Protein AF-A0ABC8QYA6-F1 (afdb_monomer_lite)

Structure (mmCIF, N/CA/C/O backbone):
data_AF-A0ABC8QYA6-F1
#
_entry.id   AF-A0ABC8QYA6-F1
#
loop_
_atom_site.group_PDB
_atom_site.id
_atom_site.type_symbol
_atom_site.label_atom_id
_atom_site.label_alt_id
_atom_site.label_comp_id
_atom_site.label_asym_id
_atom_site.label_entity_id
_atom_site.label_seq_id
_atom_site.pdbx_PDB_ins_code
_atom_site.Cartn_x
_atom_site.Cartn_y
_atom_site.Cartn_z
_atom_site.occupancy
_atom_site.B_iso_or_equiv
_atom_site.auth_seq_id
_atom_site.auth_comp_id
_atom_site.auth_asym_id
_atom_site.auth_atom_id
_atom_site.pdbx_PDB_model_num
ATOM 1 N N . MET A 1 1 ? 20.888 -1.989 -19.090 1.00 38.91 1 MET A N 1
ATOM 2 C CA . MET A 1 1 ? 20.588 -1.103 -17.944 1.00 38.91 1 MET A CA 1
ATOM 3 C C . MET A 1 1 ? 19.323 -0.329 -18.273 1.00 38.91 1 MET A C 1
ATOM 5 O O . MET A 1 1 ? 19.388 0.637 -19.015 1.00 38.91 1 MET A O 1
ATOM 9 N N . GLY A 1 2 ? 18.158 -0.816 -17.845 1.00 44.72 2 GLY A N 1
ATOM 10 C CA . GLY A 1 2 ? 16.901 -0.113 -18.096 1.00 44.72 2 GLY A CA 1
ATOM 11 C C . GLY A 1 2 ? 16.725 0.996 -17.068 1.00 44.72 2 GLY A C 1
ATOM 12 O O . GLY A 1 2 ? 16.619 0.701 -15.880 1.00 44.72 2 GLY A O 1
ATOM 13 N N . CYS A 1 3 ? 16.693 2.255 -17.506 1.00 48.50 3 CYS A N 1
ATOM 14 C CA . CYS A 1 3 ? 16.126 3.345 -16.718 1.00 48.50 3 CYS A CA 1
ATOM 15 C C . CYS A 1 3 ? 14.660 3.001 -16.418 1.00 48.50 3 CYS A C 1
ATOM 17 O O . CYS A 1 3 ? 13.773 3.294 -17.212 1.00 48.50 3 CYS A O 1
ATOM 19 N N . GLY A 1 4 ? 14.399 2.329 -15.295 1.00 56.53 4 GLY A N 1
ATOM 20 C CA . GLY A 1 4 ? 13.047 2.138 -14.787 1.00 56.53 4 GLY A CA 1
ATOM 21 C C . GLY A 1 4 ? 12.474 3.507 -14.446 1.00 56.53 4 GLY A C 1
ATOM 22 O O . GLY A 1 4 ? 12.914 4.138 -13.487 1.00 56.53 4 GLY A O 1
ATOM 23 N N . SER A 1 5 ? 11.550 3.985 -15.277 1.00 61.56 5 SER A N 1
ATOM 24 C CA . SER A 1 5 ? 10.973 5.328 -15.246 1.00 61.56 5 SER A CA 1
ATOM 25 C C . SER A 1 5 ? 10.585 5.751 -13.827 1.00 61.56 5 SER A C 1
ATOM 27 O O . SER A 1 5 ? 9.625 5.240 -13.249 1.00 61.56 5 SER A O 1
ATOM 29 N N . ASN A 1 6 ? 11.328 6.709 -13.264 1.00 68.62 6 ASN A N 1
ATOM 30 C CA . ASN A 1 6 ? 11.132 7.203 -11.898 1.00 68.62 6 ASN A CA 1
ATOM 31 C C . ASN A 1 6 ? 9.694 7.718 -11.671 1.00 68.62 6 ASN A C 1
ATOM 33 O O . ASN A 1 6 ? 9.124 7.533 -10.598 1.00 68.62 6 ASN A O 1
ATOM 37 N N . HIS A 1 7 ? 9.078 8.250 -12.731 1.00 78.56 7 HIS A N 1
ATOM 38 C CA . HIS A 1 7 ? 7.710 8.767 -12.775 1.00 78.56 7 HIS A CA 1
ATOM 39 C C . HIS A 1 7 ? 6.649 7.787 -12.257 1.00 78.56 7 HIS A C 1
ATOM 41 O O . HIS A 1 7 ? 5.774 8.188 -11.499 1.00 78.56 7 HIS A O 1
ATOM 47 N N . GLY A 1 8 ? 6.737 6.497 -12.606 1.00 87.38 8 GLY A N 1
ATOM 48 C CA . GLY A 1 8 ? 5.723 5.517 -12.199 1.00 87.38 8 GLY A CA 1
ATOM 49 C C . GLY A 1 8 ? 5.732 5.243 -10.693 1.00 87.38 8 GLY A C 1
ATOM 50 O O . GLY A 1 8 ? 4.681 5.061 -10.086 1.00 87.38 8 GLY A O 1
ATOM 51 N N . ARG A 1 9 ? 6.919 5.258 -10.070 1.00 91.12 9 ARG A N 1
ATOM 52 C CA . ARG A 1 9 ? 7.056 5.100 -8.613 1.00 91.12 9 ARG A CA 1
ATOM 53 C C . ARG A 1 9 ? 6.560 6.331 -7.868 1.00 91.12 9 ARG A C 1
ATOM 55 O O . ARG A 1 9 ? 5.873 6.181 -6.864 1.00 91.12 9 ARG A O 1
ATOM 62 N N . VAL A 1 10 ? 6.899 7.520 -8.370 1.00 94.00 10 VAL A N 1
ATOM 63 C CA . VAL A 1 10 ? 6.451 8.794 -7.794 1.00 94.00 10 VAL A CA 1
ATOM 64 C C . VAL A 1 10 ? 4.930 8.893 -7.851 1.00 94.00 10 VAL A C 1
ATOM 66 O O . VAL A 1 10 ? 4.310 9.139 -6.823 1.00 94.00 10 VAL A O 1
ATOM 69 N N . LEU A 1 11 ? 4.324 8.598 -9.004 1.00 95.12 11 LEU A N 1
ATOM 70 C CA . LEU A 1 11 ? 2.871 8.616 -9.147 1.00 95.12 11 LEU A CA 1
ATOM 71 C C . LEU A 1 11 ? 2.197 7.617 -8.199 1.00 95.12 11 LEU A C 1
ATOM 73 O O . LEU A 1 11 ? 1.276 7.983 -7.480 1.00 95.12 11 LEU A O 1
ATOM 77 N N . ALA A 1 12 ? 2.690 6.376 -8.129 1.00 96.31 12 ALA A N 1
ATOM 78 C CA . ALA A 1 12 ? 2.147 5.378 -7.209 1.00 96.31 12 ALA A CA 1
ATOM 79 C C . ALA A 1 12 ? 2.249 5.815 -5.735 1.00 96.31 12 ALA A C 1
ATOM 81 O O . ALA A 1 12 ? 1.317 5.603 -4.963 1.00 96.31 12 ALA A O 1
ATOM 82 N N . ARG A 1 13 ? 3.356 6.453 -5.334 1.00 95.69 13 ARG A N 1
ATOM 83 C CA . ARG A 1 13 ? 3.511 7.023 -3.987 1.00 95.69 13 ARG A CA 1
ATOM 84 C C . ARG A 1 13 ? 2.486 8.133 -3.735 1.00 95.69 13 ARG A C 1
ATOM 86 O O . ARG A 1 13 ? 1.806 8.071 -2.719 1.00 95.69 13 ARG A O 1
ATOM 93 N N . GLN A 1 14 ? 2.335 9.075 -4.665 1.00 97.44 14 GLN A N 1
ATOM 94 C CA . GLN A 1 14 ? 1.381 10.183 -4.545 1.00 97.44 14 GLN A CA 1
ATOM 95 C C . GLN A 1 14 ? -0.069 9.687 -4.470 1.00 97.44 14 GLN A C 1
ATOM 97 O O . GLN A 1 14 ? -0.831 10.120 -3.612 1.00 97.44 14 GLN A O 1
ATOM 102 N N . THR A 1 15 ? -0.455 8.730 -5.318 1.00 97.94 15 THR A N 1
ATOM 103 C CA . THR A 1 15 ? -1.787 8.112 -5.254 1.00 97.94 15 THR A CA 1
ATOM 104 C C . THR A 1 15 ? -2.015 7.409 -3.917 1.00 97.94 15 THR A C 1
ATOM 106 O O . THR A 1 15 ? -3.095 7.519 -3.347 1.00 97.94 15 THR A O 1
ATOM 109 N N . TYR A 1 16 ? -1.005 6.712 -3.392 1.00 97.94 16 TYR A N 1
ATOM 110 C CA . TYR A 1 16 ? -1.094 6.071 -2.082 1.00 97.94 16 TYR A CA 1
ATOM 111 C C . TYR A 1 16 ? -1.293 7.083 -0.944 1.00 97.94 16 TYR A C 1
ATOM 113 O O . TYR A 1 16 ? -2.113 6.842 -0.067 1.00 97.94 16 TYR A O 1
ATOM 121 N N . GLU A 1 17 ? -0.597 8.221 -0.972 1.00 98.12 17 GLU A N 1
ATOM 122 C CA . GLU A 1 17 ? -0.758 9.286 0.029 1.00 98.12 17 GLU A CA 1
ATOM 123 C C . GLU A 1 17 ? -2.178 9.871 0.012 1.00 98.12 17 GLU A C 1
ATOM 125 O O . GLU A 1 17 ? -2.788 10.037 1.066 1.00 98.12 17 GLU A O 1
ATOM 130 N N . VAL A 1 18 ? -2.750 10.091 -1.176 1.00 98.44 18 VAL A N 1
ATOM 131 C CA . VAL A 1 18 ? -4.148 10.530 -1.323 1.00 98.44 18 VAL A CA 1
ATOM 132 C C . VAL A 1 18 ? -5.123 9.484 -0.770 1.00 98.44 18 VAL A C 1
ATOM 134 O O . VAL A 1 18 ? -6.078 9.836 -0.082 1.00 98.44 18 VAL A O 1
ATOM 137 N N . VAL A 1 19 ? -4.882 8.192 -1.023 1.00 98.50 19 VAL A N 1
ATOM 138 C CA . VAL A 1 19 ? -5.684 7.112 -0.425 1.00 98.50 19 VAL A CA 1
ATOM 139 C C . VAL A 1 19 ? -5.615 7.178 1.100 1.00 98.50 19 VAL A C 1
ATOM 141 O O . VAL A 1 19 ? -6.663 7.173 1.739 1.00 98.50 19 VAL A O 1
ATOM 144 N N . GLU A 1 20 ? -4.423 7.287 1.694 1.00 98.06 20 GLU A N 1
ATOM 145 C CA . GLU A 1 20 ? -4.286 7.382 3.154 1.00 98.06 20 GLU A CA 1
ATOM 146 C C . GLU A 1 20 ? -5.041 8.579 3.740 1.00 98.06 20 GLU A C 1
ATOM 148 O O . GLU A 1 20 ? -5.697 8.420 4.768 1.00 98.06 20 GLU A O 1
ATOM 153 N N . GLN A 1 21 ? -5.038 9.735 3.067 1.00 98.25 21 GLN A N 1
ATOM 154 C CA . GLN A 1 21 ? -5.819 10.901 3.496 1.00 98.25 21 GLN A CA 1
ATOM 155 C C . GLN A 1 21 ? -7.321 10.598 3.589 1.00 98.25 21 GLN A C 1
ATOM 157 O O . GLN A 1 21 ? -7.944 10.919 4.600 1.00 98.25 21 GLN A O 1
ATOM 162 N N . PHE A 1 22 ? -7.901 9.922 2.591 1.00 98.19 22 PHE A N 1
ATOM 163 C CA . PHE A 1 22 ? -9.306 9.506 2.657 1.00 98.19 22 PHE A CA 1
ATOM 164 C C . PHE A 1 22 ? -9.563 8.501 3.784 1.00 98.19 22 PHE A C 1
ATOM 166 O O . PHE A 1 22 ? -10.566 8.607 4.492 1.00 98.19 22 PHE A O 1
ATOM 173 N N . LEU A 1 23 ? -8.659 7.536 3.979 1.00 98.00 23 LEU A N 1
ATOM 174 C CA . LEU A 1 23 ? -8.818 6.513 5.014 1.00 98.00 23 LEU A CA 1
ATOM 175 C C . LEU A 1 23 ? -8.750 7.089 6.432 1.00 98.00 23 LEU A C 1
ATOM 177 O O . LEU A 1 23 ? -9.460 6.598 7.312 1.00 98.00 23 LEU A O 1
ATOM 181 N N . ILE A 1 24 ? -7.946 8.134 6.652 1.00 97.44 24 ILE A N 1
ATOM 182 C CA . ILE A 1 24 ? -7.910 8.873 7.921 1.00 97.44 24 ILE A CA 1
ATOM 183 C C . ILE A 1 24 ? -9.294 9.454 8.218 1.00 97.44 24 ILE A C 1
ATOM 185 O O . ILE A 1 24 ? -9.870 9.136 9.258 1.00 97.44 24 ILE A O 1
ATOM 189 N N . SER A 1 25 ? -9.876 10.207 7.278 1.00 97.38 25 SER A N 1
ATOM 190 C CA . SER A 1 25 ? -11.210 10.789 7.463 1.00 97.38 25 SER A CA 1
ATOM 191 C C . SER A 1 25 ? -12.288 9.723 7.670 1.00 97.38 25 SER A C 1
ATOM 193 O O . SER A 1 25 ? -13.170 9.897 8.506 1.00 97.38 25 SER A O 1
ATOM 195 N N . MET A 1 26 ? -12.223 8.591 6.964 1.00 97.94 26 MET A N 1
ATOM 196 C CA . MET A 1 26 ? -13.160 7.481 7.178 1.00 97.94 26 MET A CA 1
ATOM 197 C C . MET A 1 26 ? -13.053 6.906 8.595 1.00 97.94 26 MET A C 1
ATOM 199 O O . MET A 1 26 ? -14.073 6.707 9.256 1.00 97.94 26 MET A O 1
ATOM 203 N N . ARG A 1 27 ? -11.832 6.678 9.092 1.00 96.94 27 ARG A N 1
ATOM 204 C CA . ARG A 1 27 ? -11.611 6.187 10.459 1.00 96.94 27 ARG A CA 1
ATOM 205 C C . ARG A 1 27 ? -12.179 7.161 11.496 1.00 96.94 27 ARG A C 1
ATOM 207 O O . ARG A 1 27 ? -12.833 6.725 12.438 1.00 96.94 27 ARG A O 1
ATOM 214 N N . GLU A 1 28 ? -11.968 8.463 11.310 1.00 97.25 28 GLU A N 1
ATOM 215 C CA . GLU A 1 28 ? -12.480 9.514 12.206 1.00 97.25 28 GLU A CA 1
ATOM 216 C C . GLU A 1 28 ? -14.014 9.539 12.290 1.00 97.25 28 GLU A C 1
ATOM 218 O O . GLU A 1 28 ? -14.566 9.888 13.330 1.00 97.25 28 GLU A O 1
ATOM 223 N N . HIS A 1 29 ? -14.708 9.105 11.234 1.00 97.81 29 HIS A N 1
ATOM 224 C CA . HIS A 1 29 ? -16.172 9.020 11.188 1.00 97.81 29 HIS A CA 1
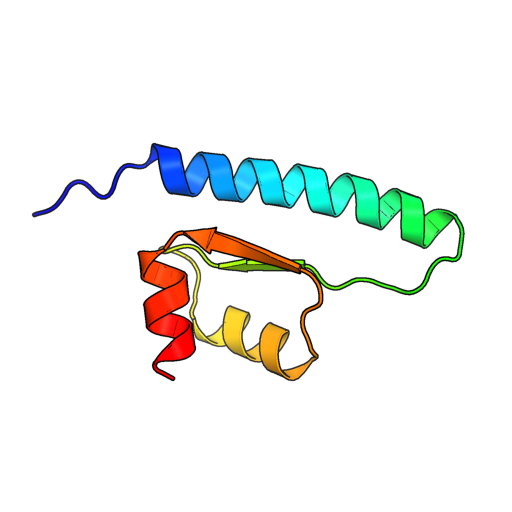ATOM 225 C C . HIS A 1 29 ? -16.722 7.635 11.582 1.00 97.81 29 HIS A C 1
ATOM 227 O O . HIS A 1 29 ? -17.897 7.350 11.358 1.00 97.81 29 HIS A O 1
ATOM 233 N N . GLY A 1 30 ? -15.893 6.764 12.168 1.00 97.88 30 GLY A N 1
ATOM 234 C CA . GLY A 1 30 ? -16.321 5.467 12.701 1.00 97.88 30 GLY A CA 1
ATOM 235 C C . GLY A 1 30 ? -16.500 4.359 11.659 1.00 97.88 30 GLY A C 1
ATOM 236 O O . GLY A 1 30 ? -17.071 3.315 11.978 1.00 97.88 30 GLY A O 1
ATOM 237 N N . TYR A 1 31 ? -16.016 4.546 10.427 1.00 98.12 31 TYR A N 1
ATOM 238 C CA . TYR A 1 31 ? -15.995 3.470 9.435 1.00 98.12 31 TYR A CA 1
ATOM 239 C C . TYR A 1 31 ? -14.933 2.409 9.785 1.00 98.12 31 TYR A C 1
ATOM 241 O O . TYR A 1 31 ? -13.939 2.723 10.449 1.00 98.12 31 TYR A O 1
ATOM 249 N N . PRO A 1 32 ? -15.095 1.153 9.317 1.00 96.75 32 PRO A N 1
ATOM 250 C CA . PRO A 1 32 ? -14.095 0.109 9.516 1.00 96.75 32 PRO A CA 1
ATOM 251 C C . PRO A 1 32 ? -12.716 0.497 8.975 1.00 96.75 32 PRO A C 1
ATOM 253 O O . PRO A 1 32 ? -12.592 1.148 7.937 1.00 96.75 32 PRO A O 1
ATOM 256 N N . GLU A 1 33 ? -11.665 0.041 9.655 1.00 95.00 33 GLU A N 1
ATOM 257 C CA . GLU A 1 33 ? -10.293 0.311 9.238 1.00 95.00 33 GLU A CA 1
ATOM 258 C C . GLU A 1 33 ? -9.947 -0.409 7.926 1.00 95.00 33 GLU A C 1
ATOM 260 O O . GLU A 1 33 ? -9.894 -1.641 7.854 1.00 95.00 33 GLU A O 1
ATOM 265 N N . LEU A 1 34 ? -9.638 0.378 6.895 1.00 96.69 34 LEU A N 1
ATOM 266 C CA . LEU A 1 34 ? -9.090 -0.112 5.637 1.00 96.69 34 LEU A CA 1
ATOM 267 C C . LEU A 1 34 ? -7.559 -0.091 5.680 1.00 96.69 34 LEU A C 1
ATOM 269 O O . LEU A 1 34 ? -6.933 0.772 6.287 1.00 96.69 34 LEU A O 1
ATOM 273 N N . ARG A 1 35 ? -6.954 -1.068 5.004 1.00 96.00 35 ARG A N 1
ATOM 274 C CA . ARG A 1 35 ? -5.503 -1.307 4.994 1.00 96.00 35 ARG A CA 1
ATOM 275 C C . ARG A 1 35 ? -4.982 -1.176 3.567 1.00 96.00 35 ARG A C 1
ATOM 277 O O . ARG A 1 35 ? -5.210 -2.104 2.779 1.00 96.00 35 ARG A O 1
ATOM 284 N N . PRO A 1 36 ? -4.350 -0.045 3.217 1.00 97.19 36 PRO A N 1
ATOM 285 C CA . PRO A 1 36 ? -3.721 0.130 1.923 1.00 97.19 36 PRO A CA 1
ATOM 286 C C . PRO A 1 36 ? -2.307 -0.476 1.923 1.00 97.19 36 PRO A C 1
ATOM 288 O O . PRO A 1 36 ? -1.649 -0.568 2.957 1.00 97.19 36 PRO A O 1
ATOM 291 N N . LEU A 1 37 ? -1.818 -0.868 0.747 1.00 96.50 37 LEU A N 1
ATOM 292 C CA . LEU A 1 37 ? -0.442 -1.314 0.525 1.00 96.50 37 LEU A CA 1
ATOM 293 C C . LEU A 1 37 ? 0.167 -0.571 -0.666 1.00 96.50 37 LEU A C 1
ATOM 295 O O . LEU A 1 37 ? -0.377 -0.610 -1.772 1.00 96.50 37 LEU A O 1
ATOM 299 N N . LEU A 1 38 ? 1.342 0.029 -0.460 1.00 96.19 38 LEU A N 1
ATOM 300 C CA . LEU A 1 38 ? 2.176 0.534 -1.547 1.00 96.19 38 LEU A CA 1
ATOM 301 C C . LEU A 1 38 ? 3.145 -0.551 -2.027 1.00 96.19 38 LEU A C 1
ATOM 303 O O . LEU A 1 38 ? 4.076 -0.947 -1.321 1.00 96.19 38 LEU A O 1
ATOM 307 N N . CYS A 1 39 ? 2.954 -0.997 -3.262 1.00 95.19 39 CYS A N 1
ATOM 308 C CA . CYS A 1 39 ? 3.698 -2.078 -3.892 1.00 95.19 39 CYS A CA 1
ATOM 309 C C . CYS A 1 39 ? 4.582 -1.555 -5.040 1.00 95.19 39 CYS A C 1
ATOM 311 O O . CYS A 1 39 ? 4.261 -1.669 -6.222 1.00 95.19 39 CYS A O 1
ATOM 313 N N . ILE A 1 40 ? 5.722 -0.948 -4.689 1.00 95.00 40 ILE A N 1
ATOM 314 C CA . ILE A 1 40 ? 6.697 -0.402 -5.651 1.00 95.00 40 ILE A CA 1
ATOM 315 C C . ILE A 1 40 ? 8.116 -0.929 -5.405 1.00 95.00 40 ILE A C 1
ATOM 317 O O . ILE A 1 40 ? 8.452 -1.372 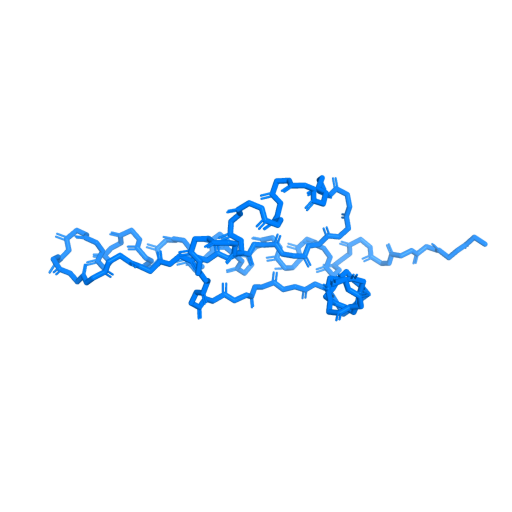-4.307 1.00 95.00 40 ILE A O 1
ATOM 321 N N . GLY A 1 41 ? 8.962 -0.892 -6.438 1.00 90.31 41 GLY A N 1
ATOM 322 C CA . GLY A 1 41 ? 10.378 -1.256 -6.321 1.00 90.31 41 GLY A CA 1
ATOM 323 C C . GLY A 1 41 ? 11.173 -0.246 -5.484 1.00 90.31 41 GLY A C 1
ATOM 324 O O . GLY A 1 41 ? 10.941 0.959 -5.582 1.00 90.31 41 GLY A O 1
ATOM 325 N N . GLY A 1 42 ? 12.139 -0.736 -4.703 1.00 87.38 42 GLY A N 1
ATOM 326 C CA . GLY A 1 42 ? 12.918 0.061 -3.741 1.00 87.38 42 GLY A CA 1
ATOM 327 C C . GLY A 1 42 ? 12.405 -0.020 -2.298 1.00 87.38 42 GLY A C 1
ATOM 328 O O . GLY A 1 42 ? 13.069 0.476 -1.397 1.00 87.38 42 GLY A O 1
ATOM 329 N N . VAL A 1 43 ? 11.263 -0.677 -2.074 1.00 86.88 43 VAL A N 1
ATOM 330 C CA . VAL A 1 43 ? 10.747 -1.023 -0.740 1.00 86.88 43 VAL A CA 1
ATOM 331 C C . VAL A 1 43 ? 11.120 -2.472 -0.415 1.00 86.88 43 VAL A C 1
ATOM 333 O O . VAL A 1 43 ? 11.132 -3.333 -1.305 1.00 86.88 43 VAL A O 1
ATOM 336 N N . ASP A 1 44 ? 11.438 -2.751 0.850 1.00 89.38 44 ASP A N 1
ATOM 337 C CA . ASP A 1 44 ? 11.721 -4.111 1.311 1.00 89.38 44 ASP A CA 1
ATOM 338 C C . ASP A 1 44 ? 10.526 -5.052 1.053 1.00 89.38 44 ASP A C 1
ATOM 340 O O . ASP A 1 44 ? 9.371 -4.701 1.277 1.00 89.38 44 ASP A O 1
ATOM 344 N N . MET A 1 45 ? 10.795 -6.254 0.537 1.00 88.00 45 MET A N 1
ATOM 345 C CA . MET A 1 45 ? 9.731 -7.211 0.200 1.00 88.00 45 MET A CA 1
ATOM 346 C C . MET A 1 45 ? 9.152 -7.876 1.448 1.00 88.00 45 MET A C 1
ATOM 348 O O . MET A 1 45 ? 7.974 -8.224 1.459 1.00 88.00 45 MET A O 1
ATOM 352 N N . ARG A 1 46 ? 9.961 -8.080 2.497 1.00 89.44 46 ARG A N 1
ATOM 353 C CA . ARG A 1 46 ? 9.482 -8.750 3.713 1.00 89.44 46 ARG A CA 1
ATOM 354 C C . ARG A 1 46 ? 8.455 -7.880 4.424 1.00 89.44 46 ARG A C 1
ATOM 356 O O . ARG A 1 46 ? 7.392 -8.385 4.763 1.00 89.44 46 ARG A O 1
ATOM 363 N N . SER A 1 47 ? 8.717 -6.579 4.559 1.00 88.00 47 SER A N 1
ATOM 364 C CA . SER A 1 47 ? 7.749 -5.639 5.139 1.00 88.00 47 SER A CA 1
ATOM 365 C C . SER A 1 47 ? 6.415 -5.628 4.381 1.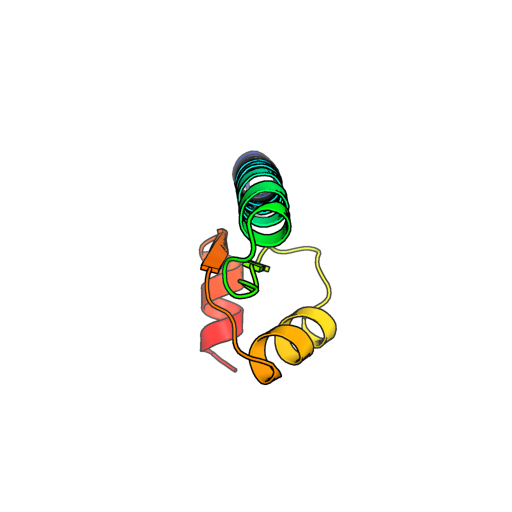00 88.00 47 SER A C 1
ATOM 367 O O . SER A 1 47 ? 5.358 -5.639 5.007 1.00 88.00 47 SER A O 1
ATOM 369 N N . GLN A 1 48 ? 6.446 -5.700 3.046 1.00 89.19 48 GLN A N 1
ATOM 370 C CA . GLN A 1 48 ? 5.234 -5.790 2.227 1.00 89.19 48 GLN A CA 1
ATOM 371 C C . GLN A 1 48 ? 4.463 -7.095 2.473 1.00 89.19 48 GLN A C 1
ATOM 373 O O . GLN A 1 48 ? 3.246 -7.060 2.645 1.00 89.19 48 GLN A O 1
ATOM 378 N N . LEU A 1 49 ? 5.153 -8.238 2.548 1.00 90.69 49 LEU A N 1
ATOM 379 C CA . LEU A 1 49 ? 4.523 -9.534 2.821 1.00 90.69 49 LEU A CA 1
ATOM 380 C C . LEU A 1 49 ? 3.883 -9.598 4.216 1.00 90.69 49 LEU A C 1
ATOM 382 O O . LEU A 1 49 ? 2.807 -10.172 4.363 1.00 90.69 49 LEU A O 1
ATOM 386 N N . GLU A 1 50 ? 4.492 -8.980 5.230 1.00 90.44 50 GLU A N 1
ATOM 387 C CA . GLU A 1 50 ? 3.896 -8.903 6.573 1.00 90.44 50 GLU A CA 1
ATOM 388 C C . GLU A 1 50 ? 2.587 -8.103 6.592 1.00 90.44 50 GLU A C 1
ATOM 390 O O . GLU A 1 50 ? 1.664 -8.443 7.332 1.00 90.44 50 GLU A O 1
ATOM 395 N N . VAL A 1 51 ? 2.463 -7.072 5.751 1.00 89.06 51 VAL A N 1
ATOM 396 C CA . VAL A 1 51 ? 1.197 -6.346 5.574 1.00 89.06 51 VAL A CA 1
ATOM 397 C C . VAL A 1 51 ? 0.171 -7.220 4.848 1.00 89.06 51 VAL A C 1
ATOM 399 O O . VAL A 1 51 ? -0.976 -7.296 5.285 1.00 89.06 51 VAL A O 1
ATOM 402 N N . VAL A 1 52 ? 0.581 -7.942 3.798 1.00 91.75 52 VAL A N 1
ATOM 403 C CA . VAL A 1 52 ? -0.296 -8.870 3.058 1.00 91.75 52 VAL A CA 1
ATOM 404 C C . VAL A 1 52 ? -0.873 -9.956 3.968 1.00 91.75 52 VAL A C 1
ATOM 406 O O . VAL A 1 52 ? -2.071 -10.224 3.901 1.00 91.75 52 VAL A O 1
ATOM 409 N N . LYS A 1 53 ? -0.073 -10.526 4.878 1.00 92.38 53 LYS A N 1
ATOM 410 C CA . LYS A 1 53 ? -0.535 -11.532 5.855 1.00 92.38 53 LYS A CA 1
ATOM 411 C C . LYS A 1 53 ? -1.658 -11.032 6.771 1.00 92.38 53 LYS A C 1
ATOM 413 O O . LYS A 1 53 ? -2.455 -11.834 7.242 1.00 92.38 53 LYS A O 1
ATOM 418 N N . LYS A 1 54 ? -1.745 -9.720 7.015 1.00 93.19 54 LYS A N 1
ATOM 419 C CA . LYS A 1 54 ? -2.822 -9.088 7.802 1.00 93.19 54 LYS A CA 1
ATOM 420 C C . LYS A 1 54 ? -4.080 -8.793 6.966 1.00 93.19 54 LYS A C 1
ATOM 422 O O . LYS A 1 54 ? -5.065 -8.266 7.486 1.00 93.19 54 LYS A O 1
ATOM 427 N N . GLY A 1 55 ? -4.056 -9.110 5.673 1.00 94.56 55 GLY A N 1
ATOM 428 C CA . GLY A 1 55 ? -5.083 -8.750 4.703 1.00 94.56 55 GLY A CA 1
ATOM 429 C C . GLY A 1 55 ? -4.946 -7.301 4.233 1.00 94.56 55 GLY A C 1
ATOM 430 O O . GLY A 1 55 ? -4.723 -6.387 5.031 1.00 94.56 55 GLY A O 1
ATOM 431 N N . VAL A 1 56 ? -5.110 -7.099 2.928 1.00 96.38 56 VAL A N 1
ATOM 432 C CA . VAL A 1 56 ? -5.006 -5.801 2.251 1.00 96.38 56 VAL A CA 1
ATOM 433 C C . VAL A 1 56 ? -6.301 -5.537 1.501 1.00 96.38 56 VAL A C 1
ATOM 435 O O . VAL A 1 56 ? -6.803 -6.413 0.805 1.00 96.38 56 VAL A O 1
ATOM 438 N N . HIS A 1 57 ? -6.825 -4.322 1.639 1.00 97.50 57 HIS A N 1
ATOM 439 C CA . HIS A 1 57 ? -8.072 -3.913 0.991 1.00 97.50 57 HIS A CA 1
ATOM 440 C C . HIS A 1 57 ? -7.815 -3.133 -0.300 1.00 97.50 57 HIS A C 1
ATOM 442 O O . HIS A 1 57 ? -8.602 -3.202 -1.237 1.00 97.50 57 HIS A O 1
ATOM 448 N N . ILE A 1 58 ? -6.713 -2.378 -0.341 1.00 97.94 58 ILE A N 1
ATOM 449 C CA . ILE A 1 58 ? -6.359 -1.496 -1.454 1.00 97.94 58 ILE A CA 1
ATOM 450 C C . ILE A 1 58 ? -4.876 -1.685 -1.764 1.00 97.94 58 ILE A C 1
ATOM 452 O O . ILE A 1 58 ? -4.036 -1.578 -0.872 1.00 97.94 58 ILE A O 1
ATOM 456 N N . VAL A 1 59 ? -4.538 -1.928 -3.028 1.00 97.00 59 VAL A N 1
ATOM 457 C CA . VAL A 1 59 ? -3.148 -2.008 -3.492 1.00 97.00 59 VAL A CA 1
ATOM 458 C C . VAL A 1 59 ? -2.892 -0.888 -4.492 1.00 97.00 59 VAL A C 1
ATOM 460 O O . VAL A 1 59 ? -3.579 -0.787 -5.504 1.00 97.00 59 VAL A O 1
ATOM 463 N N . VAL A 1 60 ? -1.860 -0.083 -4.238 1.00 97.44 60 VAL A N 1
ATOM 464 C CA . VAL A 1 60 ? -1.311 0.876 -5.204 1.00 97.44 60 VAL A CA 1
ATOM 465 C C . VAL A 1 60 ? 0.065 0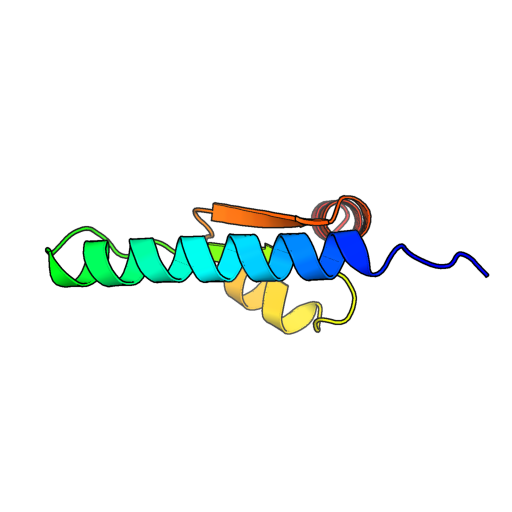.370 -5.615 1.00 97.44 60 VAL A C 1
ATOM 467 O O . VAL A 1 60 ? 0.932 0.199 -4.760 1.00 97.44 60 VAL A O 1
ATOM 470 N N . ALA A 1 61 ? 0.284 0.080 -6.898 1.00 95.75 61 ALA A N 1
ATOM 471 C CA . ALA A 1 61 ? 1.475 -0.653 -7.325 1.00 95.75 61 ALA A CA 1
ATOM 472 C C . ALA A 1 61 ? 2.068 -0.180 -8.651 1.00 95.75 61 ALA A C 1
ATOM 474 O O . ALA A 1 61 ? 1.362 0.342 -9.511 1.00 95.75 61 ALA A O 1
ATOM 475 N N . THR A 1 62 ? 3.360 -0.459 -8.857 1.00 94.75 62 THR A N 1
ATOM 476 C CA . THR A 1 62 ? 3.933 -0.494 -10.209 1.00 94.75 62 THR A CA 1
ATOM 477 C C . THR A 1 62 ? 3.860 -1.918 -10.776 1.00 94.75 62 THR A C 1
ATOM 479 O O . THR A 1 62 ? 4.074 -2.877 -10.027 1.00 94.75 62 THR A O 1
ATOM 482 N N . PRO A 1 63 ? 3.617 -2.098 -12.093 1.00 93.44 63 PRO A N 1
ATOM 483 C CA . PRO A 1 63 ? 3.369 -3.424 -12.672 1.00 93.44 63 PRO A CA 1
ATOM 484 C C . PRO A 1 63 ? 4.464 -4.456 -12.380 1.00 93.44 63 PRO A C 1
ATOM 486 O O . PRO A 1 63 ? 4.163 -5.593 -12.026 1.00 93.44 63 PRO A O 1
ATOM 489 N N . GLY A 1 64 ? 5.737 -4.051 -12.479 1.00 91.69 64 GLY A N 1
ATOM 490 C CA . GLY A 1 64 ? 6.873 -4.944 -12.234 1.00 91.69 64 GLY A CA 1
ATOM 491 C C . GLY A 1 64 ? 6.891 -5.494 -10.809 1.00 91.69 64 GLY A C 1
ATOM 492 O O . GLY A 1 64 ? 6.966 -6.703 -10.619 1.00 91.69 64 GLY A O 1
ATOM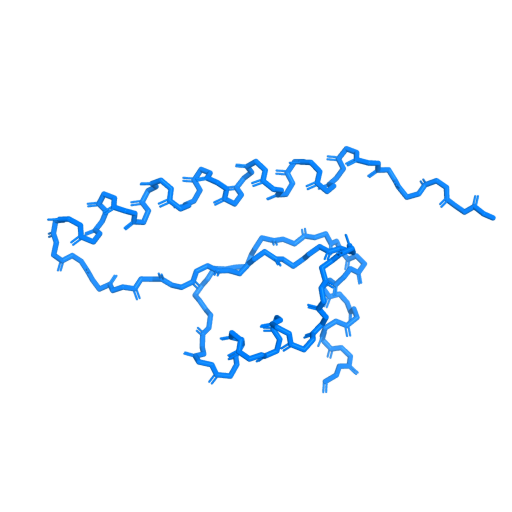 493 N N . ARG A 1 65 ? 6.731 -4.624 -9.803 1.00 92.56 65 ARG A N 1
ATOM 494 C CA . ARG A 1 65 ? 6.769 -5.059 -8.403 1.00 92.56 65 ARG A CA 1
ATOM 495 C C . ARG A 1 65 ? 5.558 -5.906 -8.025 1.00 92.56 65 ARG A C 1
ATOM 497 O O . ARG A 1 65 ? 5.710 -6.867 -7.277 1.00 92.56 65 ARG A O 1
ATOM 504 N N . LEU A 1 66 ? 4.379 -5.573 -8.548 1.00 92.81 66 LEU A N 1
ATOM 505 C CA . LEU A 1 66 ? 3.181 -6.378 -8.327 1.00 92.81 66 LEU A CA 1
ATOM 506 C C . LEU A 1 66 ? 3.354 -7.790 -8.894 1.00 92.81 66 LEU A C 1
ATOM 508 O O . LEU A 1 66 ? 3.036 -8.763 -8.217 1.00 92.81 66 LEU A O 1
ATOM 512 N N . LYS A 1 67 ? 3.919 -7.908 -10.100 1.00 92.81 67 LYS A N 1
ATOM 513 C CA . LYS A 1 67 ? 4.218 -9.207 -10.708 1.00 92.81 67 LYS A CA 1
ATOM 514 C C . LYS A 1 67 ? 5.185 -10.029 -9.849 1.00 92.81 67 LYS A C 1
ATOM 516 O O . LYS A 1 67 ? 4.925 -11.206 -9.624 1.00 92.81 67 LYS A O 1
ATOM 521 N N . ASP A 1 68 ? 6.245 -9.409 -9.327 1.00 90.94 68 ASP A N 1
ATOM 522 C CA . ASP A 1 68 ? 7.198 -10.077 -8.425 1.00 90.94 68 ASP A CA 1
ATOM 523 C C . ASP A 1 68 ? 6.541 -10.570 -7.129 1.00 90.94 68 ASP A C 1
ATOM 525 O O . ASP A 1 68 ? 6.977 -11.563 -6.552 1.00 90.94 68 ASP A O 1
ATOM 529 N N . MET A 1 69 ? 5.525 -9.854 -6.644 1.00 89.12 69 MET A N 1
ATOM 530 C CA . MET A 1 69 ? 4.790 -10.200 -5.429 1.00 89.12 69 MET A CA 1
ATOM 531 C C . MET A 1 69 ? 3.806 -11.351 -5.655 1.00 89.12 69 MET A C 1
ATOM 533 O O . MET A 1 69 ? 3.675 -12.189 -4.777 1.00 89.12 69 MET A O 1
ATOM 537 N N . LEU A 1 70 ? 3.155 -11.412 -6.821 1.00 88.44 70 LEU A N 1
ATOM 538 C CA . LEU A 1 70 ? 2.233 -12.497 -7.192 1.00 88.44 70 LEU A CA 1
ATOM 539 C C . LEU A 1 70 ? 2.949 -13.812 -7.523 1.00 88.44 70 LEU A C 1
ATOM 541 O O . LEU A 1 70 ? 2.340 -14.874 -7.484 1.00 88.44 70 LEU A O 1
ATOM 545 N N . ALA A 1 71 ? 4.228 -13.740 -7.890 1.00 89.12 71 ALA A N 1
ATOM 546 C CA . ALA A 1 71 ? 5.060 -14.909 -8.153 1.00 89.12 71 ALA A CA 1
ATOM 547 C C . ALA A 1 71 ? 5.643 -15.549 -6.873 1.00 89.12 71 ALA A C 1
ATOM 549 O O . ALA A 1 71 ? 6.470 -16.455 -6.980 1.00 89.12 71 ALA A O 1
ATOM 550 N N . LYS A 1 72 ? 5.265 -15.062 -5.684 1.00 75.25 72 LYS A N 1
ATOM 551 C CA . LYS A 1 72 ? 5.685 -15.569 -4.371 1.00 75.25 72 LYS A CA 1
ATOM 552 C C . LYS A 1 72 ? 4.497 -16.103 -3.592 1.00 75.25 72 LYS A C 1
ATOM 554 O O . LYS A 1 72 ? 4.731 -17.064 -2.830 1.00 75.25 72 LYS A O 1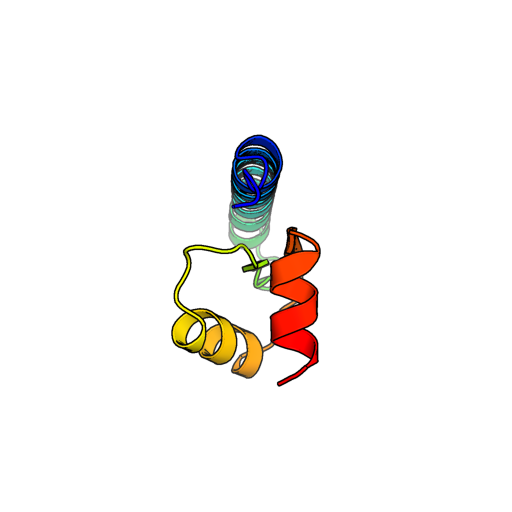
#

Organism: NCBI:txid185542

Radius of gyration: 13.46 Å; chains: 1; bounding box: 37×26×31 Å

InterPro domains:
  IPR011545 DEAD/DEAH-box helicase domain [PF00270] (9-70)
  IPR027417 P-loop containing nucleoside triphosphate hydrolase [G3DSA:3.40.50.300] (7-72)
  IPR027417 P-loop containing nucleoside triphosphate hydrolase [SSF52540] (9-71)

pLDDT: mean 90.37, std 12.42, range [38.91, 98.5]

Foldseek 3Di:
DDPPPPVLLVVLVVVVVVVVVVQVVCVVVPHDRAAEAEQEPPDDPVVRVVSVVVPHDYYRYDPVRVVVNVVD

Sequence (72 aa):
MGCGSNHGRVLARQTYEVVEQFLISMREHGYPELRPLLCIGGVDMRSQLEVVKKGVHIVVATPGRLKDMLAK

Secondary structure (DSSP, 8-state):
-----HHHHHHHHHHHHHHHHHHHHHHHTTPPPP-EEEE-TTS-HHHHHHHHHT--SEEEE-HHHHHHHHT-